Protein AF-A0A2G5T242-F1 (afdb_monomer)

Sequence (155 aa):
MPKKRLARRPRKTGPPKPSRGVGRPKSSGPSRSIDHSGTATEVFVQCSRCKCLFEYQFLQAVHMNKCVAIKKCQLCNQTLEAHENMSTHMEHKHFMSQEVYDHVQNNEVEALLREGKFSQAELTLPIVWFQIVEEAAERIAEKVKKNLPEEVKVL

Radius of gyration: 37.78 Å; Cα contacts (8 Å, |Δi|>4): 97; chains: 1; bounding box: 123×82×51 Å

InterPro domains:
  IPR013087 Zinc finger C2H2-type [PS00028] (73-94)

Nearest PDB structures (foldseek):
  8ssu-assembly1_A  TM=4.561E-01  e=3.648E-01  Homo sapiens
  2rv7-assembly1_A  TM=4.700E-01  e=2.085E+00  Homo sapiens
  8ssr-assembly2_D  TM=3.562E-01  e=5.640E-01  Homo sapiens
  8fjk-assembly1_D  TM=3.818E-01  e=9.289E+00  Golden shiner reovirus

Organism: NCBI:txid1611254

Secondary structure (DSSP, 8-state):
-------------PPPP---------------------------EE-TTT--EESSHHHHHHHHHH-----B-TTT-PBPPTT--HHHHHHHHHS--HHHHHHHHHHHHHHHHHTT-S-TTGGGSHHHHHHHHHHHHHHHHHHHHHHTTGGGG--

Structure (mmCIF, N/CA/C/O backbone):
data_AF-A0A2G5T242-F1
#
_entry.id   AF-A0A2G5T242-F1
#
loop_
_atom_site.group_PDB
_atom_site.id
_atom_site.type_symbol
_atom_site.label_atom_id
_atom_site.label_alt_id
_atom_site.label_comp_id
_atom_site.label_asym_id
_atom_site.label_entity_id
_atom_site.label_seq_id
_atom_site.pdbx_PDB_ins_code
_atom_site.Cartn_x
_atom_site.Cartn_y
_atom_site.Cartn_z
_atom_site.occupancy
_atom_site.B_iso_or_equiv
_atom_site.auth_seq_id
_atom_site.auth_comp_id
_atom_site.auth_asym_id
_atom_site.auth_atom_id
_atom_site.pdbx_PDB_model_num
ATOM 1 N N . MET A 1 1 ? -96.417 -64.978 2.171 1.00 37.22 1 MET A N 1
ATOM 2 C CA . MET A 1 1 ? -95.826 -65.905 3.169 1.00 37.22 1 MET A CA 1
ATOM 3 C C . MET A 1 1 ? -94.361 -65.509 3.385 1.00 37.22 1 MET A C 1
ATOM 5 O O . MET A 1 1 ? -93.741 -65.237 2.369 1.00 37.22 1 MET A O 1
ATOM 9 N N . PRO A 1 2 ? -93.736 -65.550 4.582 1.00 38.97 2 PRO A N 1
ATOM 10 C CA . PRO A 1 2 ? -94.096 -65.070 5.924 1.00 38.97 2 PRO A CA 1
ATOM 11 C C . PRO A 1 2 ? -93.118 -63.983 6.479 1.00 38.97 2 PRO A C 1
ATOM 13 O O . PRO A 1 2 ? -92.002 -63.811 6.000 1.00 38.97 2 PRO A O 1
ATOM 16 N N . LYS A 1 3 ? -93.528 -63.285 7.553 1.00 42.88 3 LYS A N 1
ATOM 17 C CA . LYS A 1 3 ? -92.670 -62.493 8.471 1.00 42.88 3 LYS A CA 1
ATOM 18 C C . LYS A 1 3 ? -91.880 -63.425 9.412 1.00 42.88 3 LYS A C 1
ATOM 20 O O . LYS A 1 3 ? -92.471 -64.407 9.852 1.00 42.88 3 LYS A O 1
ATOM 25 N N . LYS A 1 4 ? -90.657 -63.048 9.835 1.00 44.22 4 LYS A N 1
ATOM 26 C CA . LYS A 1 4 ? -90.061 -63.260 11.194 1.00 44.22 4 LYS A CA 1
ATOM 27 C C . LYS A 1 4 ? -88.625 -62.682 11.232 1.00 44.22 4 LYS A C 1
ATOM 29 O O . LYS A 1 4 ? -87.800 -63.079 10.430 1.00 44.22 4 LYS A O 1
ATOM 34 N N . ARG A 1 5 ? -88.357 -61.558 11.914 1.00 36.72 5 ARG A N 1
ATOM 35 C CA . ARG A 1 5 ? -88.103 -61.312 13.361 1.00 36.72 5 ARG A CA 1
ATOM 36 C C . ARG A 1 5 ? -86.693 -61.705 13.861 1.00 36.72 5 ARG A C 1
ATOM 38 O O . ARG A 1 5 ? -86.405 -62.878 14.011 1.00 36.72 5 ARG A O 1
ATOM 45 N N . LEU A 1 6 ? -85.936 -60.654 14.217 1.00 41.34 6 LEU A N 1
ATOM 46 C CA . LEU A 1 6 ? -85.142 -60.422 15.446 1.00 41.34 6 LEU A CA 1
ATOM 47 C C . LEU A 1 6 ? -84.212 -61.527 15.990 1.00 41.34 6 LEU A C 1
ATOM 49 O O . LEU A 1 6 ? -84.696 -62.537 16.479 1.00 41.34 6 LEU A O 1
ATOM 53 N N . ALA A 1 7 ? -82.920 -61.197 16.145 1.00 43.22 7 ALA A N 1
ATOM 54 C CA . ALA A 1 7 ? -82.236 -60.929 17.435 1.00 43.22 7 ALA A CA 1
ATOM 55 C C . ALA A 1 7 ? -80.701 -61.079 17.281 1.00 43.22 7 ALA A C 1
ATOM 57 O O . ALA A 1 7 ? -80.208 -62.129 16.907 1.00 43.22 7 ALA A O 1
ATOM 58 N N . ARG A 1 8 ? -79.945 -59.987 17.461 1.00 40.78 8 ARG A N 1
ATOM 59 C CA . ARG A 1 8 ? -79.032 -59.695 18.597 1.00 40.78 8 ARG A CA 1
ATOM 60 C C . ARG A 1 8 ? -77.531 -59.964 18.337 1.00 40.78 8 ARG A C 1
ATOM 62 O O . ARG A 1 8 ? -77.087 -61.075 18.108 1.00 40.78 8 ARG A O 1
ATOM 69 N N . ARG A 1 9 ? -76.794 -58.850 18.455 1.00 46.38 9 ARG A N 1
ATOM 70 C CA . ARG A 1 9 ? -75.338 -58.607 18.536 1.00 46.38 9 ARG A CA 1
ATOM 71 C C . ARG A 1 9 ? -74.486 -59.684 19.229 1.00 46.38 9 ARG A C 1
ATOM 73 O O . ARG A 1 9 ? -74.892 -60.178 20.279 1.00 46.38 9 ARG A O 1
ATOM 80 N N . PRO A 1 10 ? -73.195 -59.726 18.852 1.00 49.78 10 PRO A N 1
ATOM 81 C CA . PRO A 1 10 ? -72.101 -59.570 19.819 1.00 49.78 10 PRO A CA 1
ATOM 82 C C . PRO A 1 10 ? -71.426 -58.187 19.756 1.00 49.78 10 PRO A C 1
ATOM 84 O O . PRO A 1 10 ? -71.512 -57.450 18.777 1.00 49.78 10 PRO A O 1
ATOM 87 N N . ARG A 1 11 ? -70.810 -57.813 20.879 1.00 43.88 11 ARG A N 1
ATOM 88 C CA . ARG A 1 11 ? -70.140 -56.539 21.185 1.00 43.88 11 ARG A CA 1
ATOM 89 C C . ARG A 1 11 ? -68.712 -56.474 20.615 1.00 43.88 11 ARG A C 1
ATOM 91 O O . ARG A 1 11 ? -68.071 -57.508 20.588 1.00 43.88 11 ARG A O 1
ATOM 98 N N . LYS A 1 12 ? -68.259 -55.228 20.351 1.00 44.88 12 LYS A N 1
ATOM 99 C CA . LYS A 1 12 ? -66.907 -54.604 20.499 1.00 44.88 12 LYS A CA 1
ATOM 100 C C . LYS A 1 12 ? -65.695 -55.432 20.014 1.00 44.88 12 LYS A C 1
ATOM 102 O O . LYS A 1 12 ? -65.526 -56.557 20.432 1.00 44.88 12 LYS A O 1
ATOM 107 N N . THR A 1 13 ? -64.775 -54.892 19.214 1.00 51.44 13 THR A N 1
ATOM 108 C CA . THR A 1 13 ? -63.750 -53.930 19.671 1.00 51.44 13 THR A CA 1
ATOM 109 C C . THR A 1 13 ? -63.196 -53.101 18.506 1.00 51.44 13 THR A C 1
ATOM 111 O O . THR A 1 13 ? -62.463 -53.613 17.667 1.00 51.44 13 THR A O 1
ATOM 114 N N . GLY A 1 14 ? -63.516 -51.806 18.478 1.00 53.47 14 GLY A N 1
ATOM 115 C CA . GLY A 1 14 ? -62.704 -50.817 17.767 1.00 53.47 14 GLY A CA 1
ATOM 116 C C . GLY A 1 14 ? -61.630 -50.259 18.713 1.00 53.47 14 GLY A C 1
ATOM 117 O O . GLY A 1 14 ? -61.862 -50.249 19.928 1.00 53.47 14 GLY A O 1
ATOM 118 N N . PRO A 1 15 ? -60.475 -49.810 18.197 1.00 55.19 15 PRO A N 1
ATOM 119 C CA . PRO A 1 15 ? -59.444 -49.168 19.005 1.00 55.19 15 PRO A CA 1
ATOM 120 C C . PRO A 1 15 ? -59.959 -47.861 19.655 1.00 55.19 15 PRO A C 1
ATOM 122 O O . PRO A 1 15 ? -60.864 -47.211 19.121 1.00 55.19 15 PRO A O 1
ATOM 125 N N . PRO A 1 16 ? -59.446 -47.505 20.848 1.00 52.09 16 PRO A N 1
ATOM 126 C CA . PRO A 1 16 ? -60.076 -46.551 21.758 1.00 52.09 16 PRO A CA 1
ATOM 127 C C . PRO A 1 16 ? -59.845 -45.078 21.383 1.00 52.09 16 PRO A C 1
ATOM 129 O O . PRO A 1 16 ? -58.790 -44.695 20.889 1.00 52.09 16 PRO A O 1
ATOM 132 N N . LYS A 1 17 ? -60.825 -44.232 21.729 1.00 59.12 17 LYS A N 1
ATOM 133 C CA . LYS A 1 17 ? -60.640 -42.787 21.954 1.00 59.12 17 LYS A CA 1
ATOM 134 C C . LYS A 1 17 ? -59.955 -42.547 23.309 1.00 59.12 17 LYS A C 1
ATOM 136 O O . LYS A 1 17 ? -60.383 -43.152 24.290 1.00 59.12 17 LYS A O 1
ATOM 141 N N . PRO A 1 18 ? -59.075 -41.545 23.408 1.00 45.53 18 PRO A N 1
ATOM 142 C CA . PRO A 1 18 ? -58.962 -40.666 24.574 1.00 45.53 18 PRO A CA 1
ATOM 143 C C . PRO A 1 18 ? -59.584 -39.300 24.205 1.00 45.53 18 PRO A C 1
ATOM 145 O O . PRO A 1 18 ? -59.239 -38.719 23.184 1.00 45.53 18 PRO A O 1
ATOM 148 N N . SER A 1 19 ? -60.700 -38.855 24.787 1.00 46.22 19 SER A N 1
ATOM 149 C CA . SER A 1 19 ? -60.944 -38.353 26.155 1.00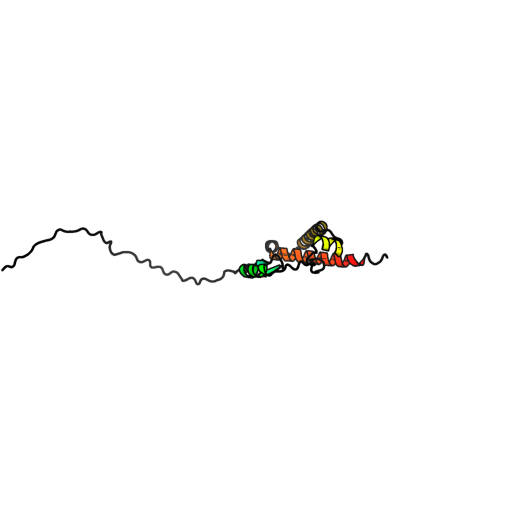 46.22 19 SER A CA 1
ATOM 150 C C . SER A 1 19 ? -60.566 -36.875 26.339 1.00 46.22 19 SER A C 1
ATOM 152 O O . SER A 1 19 ? -59.523 -36.404 25.912 1.00 46.22 1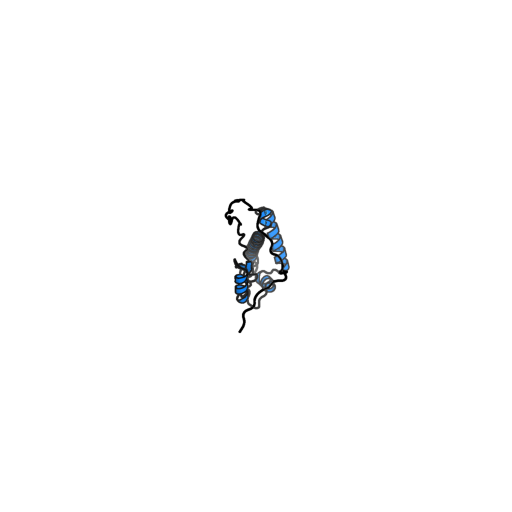9 SER A O 1
ATOM 154 N N . ARG A 1 20 ? -61.518 -36.150 26.931 1.00 47.38 20 ARG A N 1
ATOM 155 C CA . ARG A 1 20 ? -61.698 -34.695 27.037 1.00 47.38 20 ARG A CA 1
ATOM 156 C C . ARG A 1 20 ? -61.087 -34.182 28.358 1.00 47.38 20 ARG A C 1
ATOM 158 O O . ARG A 1 20 ? -61.267 -34.850 29.369 1.00 47.38 20 ARG A O 1
ATOM 165 N N . GLY A 1 21 ? -60.515 -32.970 28.359 1.00 45.81 21 GLY A N 1
ATOM 166 C CA . GLY A 1 21 ? -60.018 -32.236 29.548 1.00 45.81 21 GLY A CA 1
ATOM 167 C C . GLY A 1 21 ? -58.555 -32.572 29.861 1.00 45.81 21 GLY A C 1
ATOM 168 O O . GLY A 1 21 ? -58.178 -33.726 29.770 1.00 45.81 21 GLY A O 1
ATOM 169 N N . VAL A 1 22 ? -57.645 -31.659 30.201 1.00 46.78 22 VAL A N 1
ATOM 170 C CA . VAL A 1 22 ? -57.711 -30.491 31.092 1.00 46.78 22 VAL A CA 1
ATOM 171 C C . VAL A 1 22 ? -56.500 -29.595 30.754 1.00 46.78 22 VAL A C 1
ATOM 173 O O . VAL A 1 22 ? -55.443 -30.122 30.429 1.00 46.78 22 VAL A O 1
ATOM 176 N N . GLY A 1 23 ? -56.615 -28.267 30.882 1.00 38.03 23 GLY A N 1
ATOM 177 C CA . GLY A 1 23 ? -55.443 -27.392 31.060 1.00 38.03 23 GLY A CA 1
ATOM 178 C C . GLY A 1 23 ? -55.223 -26.338 29.975 1.00 38.03 23 GLY A C 1
ATOM 179 O O . GLY A 1 23 ? -54.660 -26.595 28.920 1.00 38.03 23 GLY A O 1
ATOM 180 N N . ARG A 1 24 ? -55.632 -25.109 30.282 1.00 52.81 24 ARG A N 1
ATOM 181 C CA . ARG A 1 24 ? -55.300 -23.881 29.557 1.00 52.81 24 ARG A CA 1
ATOM 182 C C . ARG A 1 24 ? -53.995 -23.321 30.144 1.00 52.81 24 ARG A C 1
ATOM 184 O O . ARG A 1 24 ? -54.020 -23.012 31.333 1.00 52.81 24 ARG A O 1
ATOM 191 N N . PRO A 1 25 ? -52.918 -23.070 29.380 1.00 47.75 25 PRO A N 1
ATOM 192 C CA . PRO A 1 25 ? -51.918 -22.104 29.810 1.00 47.75 25 PRO A CA 1
ATOM 193 C C . PRO A 1 25 ? -52.402 -20.707 29.422 1.00 47.75 25 PRO A C 1
ATOM 195 O O . PRO A 1 25 ? -52.382 -20.293 28.265 1.00 47.75 25 PRO A O 1
ATOM 198 N N . LYS A 1 26 ? -52.908 -19.994 30.426 1.00 47.56 26 LYS A N 1
ATOM 199 C CA . LYS A 1 26 ? -52.916 -18.534 30.466 1.00 47.56 26 LYS A CA 1
ATOM 200 C C . LYS A 1 26 ? -51.466 -18.110 30.716 1.00 47.56 26 LYS A C 1
ATOM 202 O O . LYS A 1 26 ? -50.963 -18.387 31.796 1.00 47.56 26 LYS A O 1
ATOM 207 N N . SER A 1 27 ? -50.849 -17.401 29.781 1.00 42.16 27 SER A N 1
ATOM 208 C CA . SER A 1 27 ? -49.853 -16.374 30.108 1.00 42.16 27 SER A CA 1
ATOM 209 C C . SER A 1 27 ? -49.570 -15.533 28.872 1.00 42.16 27 SER A C 1
ATOM 211 O O . SER A 1 27 ? -48.802 -15.895 27.987 1.00 42.16 27 SER A O 1
ATOM 213 N N . SER A 1 28 ? -50.249 -14.396 28.844 1.00 52.31 28 SER A N 1
ATOM 214 C CA . SER A 1 28 ? -49.771 -13.142 28.286 1.00 52.31 28 SER A CA 1
ATOM 215 C C . SER A 1 28 ? -48.302 -12.894 28.651 1.00 52.31 28 SER A C 1
ATOM 217 O O . SER A 1 28 ? -47.970 -12.796 29.830 1.00 52.31 28 SER A O 1
ATOM 219 N N . GLY A 1 29 ? -47.456 -12.753 27.637 1.00 43.91 29 GLY A N 1
ATOM 220 C CA . GLY A 1 29 ? -46.124 -12.156 27.709 1.00 43.91 29 GLY A CA 1
ATOM 221 C C . GLY A 1 29 ? -45.930 -11.349 26.425 1.00 43.91 29 GLY A C 1
ATOM 222 O O . GLY A 1 29 ? -46.446 -11.771 25.388 1.00 43.91 29 GLY A O 1
ATOM 223 N N . PRO A 1 30 ? -45.321 -10.157 26.487 1.00 42.19 30 PRO A N 1
ATOM 224 C CA . PRO A 1 30 ? -45.444 -9.163 25.431 1.00 42.19 30 PRO A CA 1
ATOM 225 C C . PRO A 1 30 ? -44.851 -9.701 24.130 1.00 42.19 30 PRO A C 1
ATOM 227 O O . PRO A 1 30 ? -43.773 -10.300 24.151 1.00 42.19 30 PRO A O 1
ATOM 230 N N . SER A 1 31 ? -45.527 -9.437 23.004 1.00 49.78 31 SER A N 1
ATOM 231 C CA . SER A 1 31 ? -44.854 -9.348 21.708 1.00 49.78 31 SER A CA 1
ATOM 232 C C . SER A 1 31 ? -43.756 -8.312 21.878 1.00 49.78 31 SER A C 1
ATOM 234 O O . SER A 1 31 ? -43.997 -7.114 21.759 1.00 49.78 31 SER A O 1
ATOM 236 N N . ARG A 1 32 ? -42.561 -8.777 22.246 1.00 40.28 32 ARG A N 1
ATOM 237 C CA . ARG A 1 32 ? -41.348 -8.004 22.087 1.00 40.28 32 ARG A CA 1
ATOM 238 C C . ARG A 1 32 ? -41.270 -7.752 20.594 1.00 40.28 32 ARG A C 1
ATOM 240 O O . ARG A 1 32 ? -41.047 -8.682 19.819 1.00 40.28 32 ARG A O 1
ATOM 247 N N . SER A 1 33 ? -41.559 -6.510 20.219 1.00 47.03 33 SER A N 1
ATOM 248 C CA . SER A 1 33 ? -40.980 -5.894 19.043 1.00 47.03 33 SER A CA 1
ATOM 249 C C . SER A 1 33 ? -39.559 -6.422 18.945 1.00 47.03 33 SER A C 1
ATOM 251 O O . SER A 1 33 ? -38.771 -6.306 19.887 1.00 47.03 33 SER A O 1
ATOM 253 N N . ILE A 1 34 ? -39.274 -7.123 17.855 1.00 47.28 34 ILE A N 1
ATOM 254 C CA . ILE A 1 34 ? -37.898 -7.375 17.475 1.00 47.28 34 ILE A CA 1
ATOM 255 C C . ILE A 1 34 ? -37.380 -5.983 17.137 1.00 47.28 34 ILE A C 1
ATOM 257 O O . ILE A 1 34 ? -37.567 -5.486 16.030 1.00 47.28 34 ILE A O 1
ATOM 261 N N . ASP A 1 35 ? -36.840 -5.308 18.148 1.00 42.22 35 ASP A N 1
ATOM 262 C CA . ASP A 1 35 ? -35.977 -4.169 17.942 1.00 42.22 35 ASP A CA 1
ATOM 263 C C . ASP A 1 35 ? -34.819 -4.718 17.115 1.00 42.22 35 ASP A C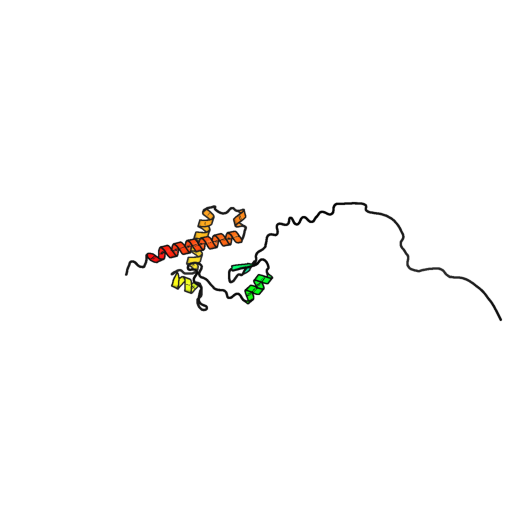 1
ATOM 265 O O . ASP A 1 35 ? -33.972 -5.464 17.612 1.00 42.22 35 ASP A O 1
ATOM 269 N N . HIS A 1 36 ? -34.806 -4.388 15.824 1.00 44.91 36 HIS A N 1
ATOM 270 C CA . HIS A 1 36 ? -33.630 -4.505 14.974 1.00 44.91 36 HIS A CA 1
ATOM 271 C C . HIS A 1 36 ? -32.583 -3.480 15.446 1.00 44.91 36 HIS A C 1
ATOM 273 O O . HIS A 1 36 ? -32.172 -2.593 14.713 1.00 44.91 36 HIS A O 1
ATOM 279 N N . SER A 1 37 ? -32.156 -3.595 16.702 1.00 49.94 37 SER A N 1
ATOM 280 C CA . SER A 1 37 ? -30.923 -3.022 17.230 1.00 49.94 37 SER A CA 1
ATOM 281 C C . SER A 1 37 ? -29.844 -4.105 17.162 1.00 49.94 37 SER A C 1
ATOM 283 O O . SER A 1 37 ? -29.181 -4.450 18.133 1.00 49.94 37 SER A O 1
ATOM 285 N N . GLY A 1 38 ? -29.721 -4.723 15.990 1.00 45.06 38 GLY A N 1
ATOM 286 C CA . GLY A 1 38 ? -28.474 -5.342 15.591 1.00 45.06 38 GLY A CA 1
ATOM 287 C C . GLY A 1 38 ? -27.752 -4.270 14.809 1.00 45.06 38 GLY A C 1
ATOM 288 O O . GLY A 1 38 ? -28.222 -3.892 13.740 1.00 45.06 38 GLY A O 1
ATOM 289 N N . THR A 1 39 ? -26.657 -3.742 15.343 1.00 50.41 39 THR A N 1
ATOM 290 C CA . THR A 1 39 ? -25.652 -3.055 14.538 1.00 50.41 39 THR A CA 1
ATOM 291 C C . THR A 1 39 ? -25.253 -4.017 13.426 1.00 50.41 39 THR A C 1
ATOM 293 O O . THR A 1 39 ? -24.437 -4.914 13.634 1.00 50.41 39 THR A O 1
ATOM 296 N N . ALA A 1 40 ? -25.901 -3.892 12.264 1.00 47.22 40 ALA A N 1
ATOM 297 C CA . ALA A 1 40 ? -25.494 -4.562 11.048 1.00 47.22 40 ALA A CA 1
ATOM 298 C C . ALA A 1 40 ? -24.095 -4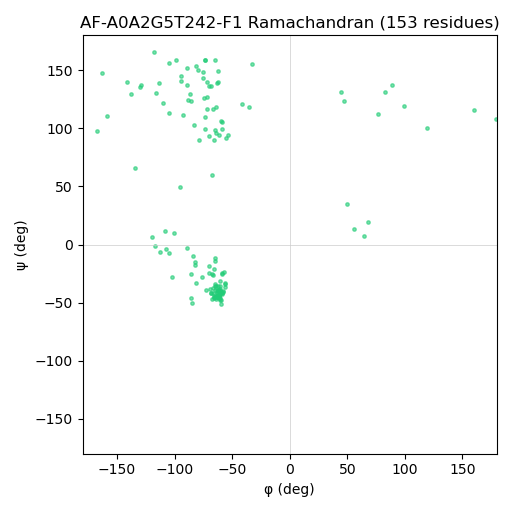.031 10.764 1.00 47.22 40 ALA A C 1
ATOM 300 O O . ALA A 1 40 ? -23.912 -2.926 10.266 1.00 47.22 40 ALA A O 1
ATOM 301 N N . THR A 1 41 ? -23.096 -4.771 11.225 1.00 54.44 41 THR A N 1
ATOM 302 C CA . THR A 1 41 ? -21.718 -4.553 10.832 1.00 54.44 41 THR A CA 1
ATOM 303 C C . THR A 1 41 ? -21.738 -4.882 9.352 1.00 54.44 41 THR A C 1
ATOM 305 O O . THR A 1 41 ? -21.834 -6.051 8.989 1.00 54.44 41 THR A O 1
ATOM 308 N N . GLU A 1 42 ? -21.823 -3.860 8.502 1.00 60.66 42 GLU A N 1
ATOM 309 C CA . GLU A 1 42 ? -21.788 -4.026 7.053 1.00 60.66 42 GLU A CA 1
ATOM 310 C C . GLU A 1 42 ? -20.453 -4.700 6.718 1.00 60.66 42 GLU A C 1
ATOM 312 O O . GLU A 1 42 ? -19.384 -4.090 6.760 1.00 60.66 42 GLU A O 1
ATOM 317 N N . VAL A 1 43 ? -20.492 -6.017 6.501 1.00 73.69 43 VAL A N 1
ATOM 318 C CA . VAL A 1 43 ? -19.304 -6.805 6.181 1.00 73.69 43 VAL A CA 1
ATOM 319 C C . VAL A 1 43 ? -19.005 -6.583 4.705 1.00 73.69 43 VAL A C 1
ATOM 321 O O . VAL A 1 43 ? -19.494 -7.308 3.842 1.00 73.69 43 VAL A O 1
ATOM 324 N N . PHE A 1 44 ? -18.202 -5.564 4.410 1.00 84.81 44 PHE A N 1
ATOM 325 C CA . PHE A 1 44 ? -17.701 -5.343 3.060 1.00 84.81 44 PHE A CA 1
ATOM 326 C C . PHE A 1 44 ? -16.691 -6.426 2.674 1.00 84.81 44 PHE A C 1
ATOM 328 O O . PHE A 1 44 ? -15.788 -6.781 3.432 1.00 84.81 44 PHE A O 1
ATOM 335 N N . VAL A 1 45 ? -16.815 -6.928 1.450 1.00 83.56 45 VAL A N 1
ATOM 336 C CA . VAL A 1 45 ? -15.935 -7.936 0.866 1.00 83.56 45 VAL A CA 1
ATOM 337 C C . VAL A 1 45 ? -15.097 -7.282 -0.223 1.00 83.56 45 VAL A C 1
ATOM 339 O O . VAL A 1 45 ? -15.629 -6.717 -1.178 1.00 83.56 45 VAL A O 1
ATOM 342 N N . GLN A 1 46 ? -13.773 -7.350 -0.089 1.00 83.00 46 GLN A N 1
ATOM 343 C CA . GLN A 1 46 ? -12.853 -6.692 -1.012 1.00 83.00 46 GLN A CA 1
ATOM 344 C C . GLN A 1 46 ? -12.490 -7.588 -2.200 1.00 83.00 46 GLN A C 1
ATOM 346 O O . GLN A 1 46 ? -12.166 -8.768 -2.055 1.00 83.00 46 GLN A O 1
ATOM 351 N N . CYS A 1 47 ? -12.470 -7.023 -3.402 1.00 83.12 47 CYS A N 1
ATOM 352 C CA . CYS A 1 47 ? -11.849 -7.651 -4.555 1.00 83.12 47 CYS A CA 1
ATOM 353 C C . CYS A 1 47 ? -10.326 -7.734 -4.361 1.00 83.12 47 CYS A C 1
ATOM 355 O O . CYS A 1 47 ? -9.638 -6.717 -4.323 1.00 83.12 47 CYS A O 1
ATOM 357 N N . SER A 1 48 ? -9.770 -8.946 -4.306 1.00 74.12 48 SER A N 1
ATOM 358 C CA . SER A 1 48 ? -8.322 -9.171 -4.200 1.00 74.12 48 SER A CA 1
ATOM 359 C C . SER A 1 48 ? -7.504 -8.576 -5.357 1.00 74.12 48 SER A C 1
ATOM 361 O O . SER A 1 48 ? -6.334 -8.260 -5.154 1.00 74.12 48 SER A O 1
ATOM 363 N N . ARG A 1 49 ? -8.111 -8.395 -6.542 1.00 73.06 49 ARG A N 1
ATOM 364 C CA . ARG A 1 49 ? -7.451 -7.912 -7.767 1.00 73.06 49 ARG A CA 1
ATOM 365 C C . ARG A 1 49 ? -7.373 -6.388 -7.870 1.00 73.06 49 ARG A C 1
ATOM 367 O O . ARG A 1 49 ? -6.301 -5.867 -8.142 1.00 73.06 49 ARG A O 1
ATOM 374 N N . CYS A 1 50 ? -8.486 -5.681 -7.677 1.00 75.88 50 CYS A N 1
ATOM 375 C CA . CYS A 1 50 ? -8.566 -4.225 -7.870 1.00 75.88 50 CYS A CA 1
ATOM 376 C C . CYS A 1 50 ? -8.955 -3.452 -6.604 1.00 75.88 50 CYS A C 1
ATOM 378 O O . CYS A 1 50 ? -9.199 -2.253 -6.677 1.00 75.88 50 CYS A O 1
ATOM 380 N N . LYS A 1 51 ? -9.054 -4.137 -5.459 1.00 76.25 51 LYS A N 1
ATOM 381 C CA . LYS A 1 51 ? -9.308 -3.554 -4.133 1.00 76.25 51 LYS A CA 1
ATOM 382 C C . LYS A 1 51 ? -10.672 -2.874 -3.937 1.00 76.25 51 LYS A C 1
ATOM 384 O O . LYS A 1 51 ? -10.921 -2.346 -2.860 1.00 76.25 51 LYS A O 1
ATOM 389 N N . CYS A 1 52 ? -11.593 -2.969 -4.903 1.00 78.50 52 CYS A N 1
ATOM 390 C CA . CYS A 1 52 ? -12.973 -2.493 -4.747 1.00 78.50 52 CYS A CA 1
ATOM 391 C C . CYS A 1 52 ? -13.714 -3.244 -3.632 1.00 78.50 52 CYS A C 1
ATOM 393 O O . CYS A 1 52 ? -13.581 -4.465 -3.516 1.00 78.50 52 CYS A O 1
ATOM 395 N N . LEU A 1 53 ? -14.511 -2.517 -2.851 1.00 82.69 53 LEU A N 1
ATOM 396 C CA . LEU A 1 53 ? -15.345 -3.054 -1.778 1.00 82.69 53 LEU A CA 1
ATOM 397 C C . LEU A 1 53 ? -16.759 -3.340 -2.283 1.00 82.69 53 LEU A C 1
ATOM 399 O O . LEU A 1 53 ? -17.316 -2.574 -3.067 1.00 82.69 53 LEU A O 1
ATOM 403 N N . PHE A 1 54 ? -17.331 -4.444 -1.816 1.00 87.25 54 PHE A N 1
ATOM 404 C CA . PHE A 1 54 ? -18.679 -4.878 -2.162 1.00 87.25 54 PHE A CA 1
ATOM 405 C C . PHE A 1 54 ? -19.447 -5.213 -0.893 1.00 87.25 54 PHE A C 1
ATOM 407 O O . PHE A 1 54 ? -18.937 -5.921 -0.034 1.00 87.25 54 PHE A O 1
ATOM 414 N N . GLU A 1 55 ? -20.689 -4.757 -0.805 1.00 86.12 55 GLU A N 1
ATOM 415 C CA . GLU A 1 55 ? -21.593 -5.078 0.308 1.00 86.12 55 GLU A CA 1
ATOM 416 C C . GLU A 1 55 ? -21.989 -6.569 0.318 1.00 86.12 55 GLU A C 1
ATOM 418 O O . GLU A 1 55 ? -22.276 -7.146 1.361 1.00 86.12 55 GLU A O 1
ATOM 423 N N . TYR A 1 56 ? -21.941 -7.229 -0.848 1.00 85.50 56 TYR A N 1
ATOM 424 C CA . TYR A 1 56 ? -22.333 -8.629 -1.005 1.00 85.50 56 TYR A CA 1
ATOM 425 C C . TYR A 1 56 ? -21.265 -9.460 -1.728 1.00 85.50 56 TYR A C 1
ATOM 427 O O . TYR A 1 56 ? -20.755 -9.069 -2.782 1.00 85.50 56 TYR A O 1
ATOM 435 N N . GLN A 1 57 ? -21.007 -10.675 -1.227 1.00 85.19 57 GLN A N 1
ATOM 436 C CA . GLN A 1 57 ? -20.068 -11.633 -1.839 1.00 85.19 57 GLN A CA 1
ATOM 437 C C . GLN A 1 57 ? -20.405 -11.958 -3.302 1.00 85.19 57 GLN A C 1
ATOM 439 O O . GLN A 1 57 ? -19.505 -12.096 -4.128 1.00 85.19 57 GLN A O 1
ATOM 444 N N . PHE A 1 58 ? -21.691 -12.048 -3.662 1.00 87.38 58 PHE A N 1
ATOM 445 C CA . PHE A 1 58 ? -22.074 -12.352 -5.044 1.00 87.38 58 PHE A CA 1
ATOM 446 C C . PHE A 1 58 ? -21.662 -11.233 -6.017 1.00 87.38 58 PHE A C 1
ATOM 448 O O . PHE A 1 58 ? -21.262 -11.525 -7.142 1.00 87.38 58 PHE A O 1
ATOM 455 N N . LEU A 1 59 ? -21.696 -9.962 -5.588 1.00 87.50 59 LEU A N 1
ATOM 456 C CA . LEU A 1 59 ? -21.248 -8.832 -6.408 1.00 87.50 59 LEU A CA 1
ATOM 457 C C . LEU A 1 59 ? -19.736 -8.874 -6.612 1.00 87.50 59 LEU A C 1
ATOM 459 O O . LEU A 1 59 ? -19.267 -8.688 -7.735 1.00 87.50 59 LEU A O 1
ATOM 463 N N . GLN A 1 60 ? -18.982 -9.199 -5.559 1.00 90.56 60 GLN A N 1
ATOM 464 C CA . GLN A 1 60 ? -17.543 -9.433 -5.655 1.00 90.56 60 GLN A CA 1
ATOM 465 C C . GLN A 1 60 ? -17.236 -10.582 -6.635 1.00 90.56 60 GLN A C 1
ATOM 467 O O . GLN A 1 60 ? -16.340 -10.446 -7.464 1.00 90.56 60 GLN A O 1
ATOM 472 N N . ALA A 1 61 ? -18.000 -11.680 -6.610 1.00 84.19 61 ALA A N 1
ATOM 473 C CA . ALA A 1 61 ? -17.824 -12.808 -7.528 1.00 84.19 61 ALA A CA 1
ATOM 474 C C . ALA A 1 61 ? -18.132 -12.442 -8.995 1.00 84.19 61 ALA A C 1
ATOM 476 O O . ALA A 1 61 ? -17.354 -12.760 -9.896 1.00 84.19 61 ALA A O 1
ATOM 477 N N . VAL A 1 62 ? -19.226 -11.714 -9.248 1.00 87.19 62 VAL A N 1
ATOM 478 C CA . VAL A 1 62 ? -19.559 -11.202 -10.592 1.00 87.19 62 VAL A CA 1
ATOM 479 C C . VAL A 1 62 ? -18.476 -10.248 -11.090 1.00 87.19 62 VAL A C 1
ATOM 481 O O . VAL A 1 62 ? -18.064 -10.324 -12.250 1.00 87.19 62 VAL A O 1
ATOM 484 N N . HIS A 1 63 ? -17.981 -9.379 -10.210 1.00 86.62 63 HIS A N 1
ATOM 485 C CA . HIS A 1 63 ? -16.875 -8.488 -10.509 1.00 86.62 63 HIS A CA 1
ATOM 486 C C . HIS A 1 63 ? -15.595 -9.270 -10.831 1.00 86.62 63 HIS A C 1
ATOM 488 O O . HIS A 1 63 ? -14.967 -8.985 -11.842 1.00 86.62 63 HIS A O 1
ATOM 494 N N . MET A 1 64 ? -15.235 -10.297 -10.055 1.00 81.69 64 MET A N 1
ATOM 495 C CA . MET A 1 64 ? -14.037 -11.123 -10.278 1.00 81.69 64 MET A CA 1
ATOM 496 C C . MET A 1 64 ? -13.978 -11.764 -11.665 1.00 81.69 64 MET A C 1
ATOM 498 O O . MET A 1 64 ? -12.893 -11.874 -12.238 1.00 81.69 64 MET A O 1
ATOM 502 N N . ASN A 1 65 ? -15.131 -12.123 -12.234 1.00 81.00 65 ASN A N 1
ATOM 503 C CA . ASN A 1 65 ? -15.213 -12.683 -13.586 1.00 81.00 65 ASN A CA 1
ATOM 504 C C . ASN A 1 65 ? -14.823 -11.677 -14.678 1.00 81.00 65 ASN A C 1
ATOM 506 O O . ASN A 1 65 ? -14.383 -12.079 -15.751 1.00 81.00 65 ASN A O 1
ATOM 510 N N . LYS A 1 66 ? -14.984 -10.376 -14.415 1.00 76.88 66 LYS A N 1
ATOM 511 C CA . LYS A 1 66 ? -14.674 -9.284 -15.355 1.00 76.88 66 LYS A CA 1
ATOM 512 C C . LYS A 1 66 ? -13.502 -8.414 -14.901 1.00 76.88 66 LYS A C 1
ATOM 514 O O . LYS A 1 66 ? -13.078 -7.523 -15.631 1.00 76.88 66 LYS A O 1
ATOM 519 N N . CYS A 1 67 ? -12.991 -8.648 -13.696 1.00 77.31 67 CYS A N 1
ATOM 520 C CA . CYS A 1 67 ? -11.937 -7.856 -13.097 1.00 77.31 67 CYS A CA 1
ATOM 521 C C . CYS A 1 67 ? -10.613 -8.179 -13.782 1.00 77.31 67 CYS A C 1
ATOM 523 O O . CYS A 1 67 ? -9.951 -9.177 -13.469 1.00 77.31 67 CYS A O 1
ATOM 525 N N . VAL A 1 68 ? -10.236 -7.310 -14.715 1.00 66.88 68 VAL A N 1
ATOM 526 C CA . VAL A 1 68 ? -8.872 -7.221 -15.216 1.00 66.88 68 VAL A CA 1
ATOM 527 C C . VAL A 1 68 ? -8.065 -6.558 -14.108 1.00 66.88 68 VAL A C 1
ATOM 529 O O . VAL A 1 68 ? -8.283 -5.391 -13.787 1.00 66.88 68 VAL A O 1
ATOM 532 N N . ALA A 1 69 ? -7.191 -7.329 -13.462 1.00 61.84 69 ALA A N 1
ATOM 533 C CA . ALA A 1 69 ? -6.297 -6.805 -12.442 1.00 61.84 69 ALA A CA 1
ATOM 534 C C . ALA A 1 69 ? -5.347 -5.803 -13.107 1.00 61.84 69 ALA A C 1
ATOM 536 O O . ALA A 1 69 ? -4.340 -6.190 -13.696 1.00 61.84 69 ALA A O 1
ATOM 537 N N . ILE A 1 70 ? -5.683 -4.518 -13.031 1.00 65.12 70 ILE A N 1
ATOM 538 C CA . ILE A 1 70 ? -4.746 -3.447 -13.338 1.00 65.12 70 ILE A CA 1
ATOM 539 C C . ILE A 1 70 ? -3.739 -3.464 -12.192 1.00 65.12 70 ILE A C 1
ATOM 541 O O . ILE A 1 70 ? -3.989 -2.906 -11.123 1.00 65.12 70 ILE A O 1
ATOM 545 N N . LYS A 1 71 ? -2.633 -4.186 -12.379 1.00 71.31 71 LYS A N 1
ATOM 546 C CA . LYS A 1 71 ? -1.521 -4.147 -11.434 1.00 71.31 71 LYS A CA 1
ATOM 547 C C . LYS A 1 71 ? -0.978 -2.726 -11.478 1.00 71.31 71 LYS A C 1
ATOM 549 O O . LYS A 1 71 ? -0.567 -2.268 -12.537 1.00 71.31 71 LYS A O 1
ATOM 554 N N . LYS A 1 72 ? -1.022 -2.017 -10.356 1.00 76.12 72 LYS A N 1
ATOM 555 C CA . LYS A 1 72 ? -0.415 -0.694 -10.218 1.00 76.12 72 LYS A CA 1
ATOM 556 C C . LYS A 1 72 ? 0.727 -0.777 -9.229 1.00 76.12 72 LYS A C 1
ATOM 558 O O . LYS A 1 72 ? 0.594 -1.446 -8.204 1.00 76.12 72 LYS A O 1
ATOM 563 N N . CYS A 1 73 ? 1.828 -0.110 -9.535 1.00 79.81 73 CYS A N 1
ATOM 564 C CA . CYS A 1 73 ? 2.915 0.042 -8.585 1.00 79.81 73 CYS A CA 1
ATOM 565 C C . CYS A 1 73 ? 2.485 1.017 -7.485 1.00 79.81 73 CYS A C 1
ATOM 567 O O . CYS A 1 73 ? 2.058 2.127 -7.781 1.00 79.81 73 CYS A O 1
ATOM 569 N N . GLN A 1 74 ? 2.610 0.609 -6.223 1.00 75.00 74 GLN A N 1
ATOM 570 C CA . GLN A 1 74 ? 2.238 1.413 -5.050 1.00 75.00 74 GLN A CA 1
ATOM 571 C C . GLN A 1 74 ? 3.126 2.662 -4.882 1.00 75.00 74 GLN A C 1
ATOM 573 O O . GLN A 1 74 ? 2.723 3.627 -4.246 1.00 75.00 74 GLN A O 1
ATOM 578 N N . LEU A 1 75 ? 4.327 2.670 -5.475 1.00 76.44 75 LEU A N 1
ATOM 579 C CA . LEU A 1 75 ? 5.283 3.776 -5.359 1.00 76.44 75 LEU A CA 1
ATOM 580 C C . LEU A 1 75 ? 5.052 4.888 -6.390 1.00 76.44 75 LEU A C 1
ATOM 582 O O . LEU A 1 75 ? 5.085 6.072 -6.057 1.00 76.44 75 LEU A O 1
ATOM 586 N N . CYS A 1 76 ? 4.839 4.530 -7.659 1.00 79.75 76 CYS A N 1
ATOM 587 C CA . CYS A 1 76 ? 4.636 5.509 -8.735 1.00 79.75 76 CYS A CA 1
ATOM 588 C C . CYS A 1 76 ? 3.195 5.595 -9.246 1.00 79.75 76 CYS A C 1
ATOM 590 O O . CYS A 1 76 ? 2.919 6.425 -10.111 1.00 79.75 76 CYS A O 1
ATOM 592 N N . ASN A 1 77 ? 2.283 4.750 -8.757 1.00 74.75 77 ASN A N 1
ATOM 593 C CA . ASN A 1 77 ? 0.906 4.607 -9.245 1.00 74.75 77 ASN A CA 1
ATOM 594 C C . ASN A 1 77 ? 0.785 4.299 -10.750 1.00 74.75 77 ASN A C 1
ATOM 596 O O . ASN A 1 77 ? -0.314 4.366 -11.312 1.00 74.75 77 ASN A O 1
ATOM 600 N N . GLN A 1 78 ? 1.887 3.920 -11.409 1.00 80.12 78 GLN A N 1
ATOM 601 C CA . GLN A 1 78 ? 1.871 3.498 -12.805 1.00 80.12 78 GLN A CA 1
ATOM 602 C C . GLN A 1 78 ? 1.218 2.128 -12.922 1.00 80.12 78 GLN A C 1
ATOM 604 O O . GLN A 1 78 ? 1.406 1.245 -12.084 1.00 80.12 78 GLN A O 1
ATOM 609 N N . THR A 1 79 ? 0.422 1.974 -13.973 1.00 79.31 79 THR A N 1
ATOM 610 C CA . THR A 1 79 ? -0.131 0.678 -14.352 1.00 79.31 79 THR A CA 1
ATOM 611 C C . THR A 1 79 ? 0.980 -0.142 -14.984 1.00 79.31 79 THR A C 1
ATOM 613 O O . THR A 1 79 ? 1.602 0.326 -15.932 1.00 79.31 79 THR A O 1
ATOM 616 N N . LEU A 1 80 ? 1.211 -1.342 -14.463 1.00 77.38 80 LEU A N 1
ATOM 617 C CA . LEU A 1 80 ? 2.131 -2.298 -15.055 1.00 77.38 80 LEU A CA 1
ATOM 618 C C . LEU A 1 80 ? 1.543 -2.793 -16.371 1.00 77.38 80 LEU A C 1
ATOM 620 O O . LEU A 1 80 ? 0.350 -3.113 -16.459 1.00 77.38 80 LEU A O 1
ATOM 624 N N . GLU A 1 81 ? 2.394 -2.878 -17.384 1.00 75.81 81 GLU A N 1
ATOM 625 C CA . GLU A 1 81 ? 2.022 -3.461 -18.666 1.00 75.81 81 GLU A CA 1
ATOM 626 C C . GLU A 1 81 ? 1.709 -4.959 -18.514 1.00 75.81 81 GLU A C 1
ATOM 628 O O . GLU A 1 81 ? 2.150 -5.618 -17.573 1.00 75.81 81 GLU A O 1
ATOM 633 N N . ALA A 1 82 ? 0.951 -5.539 -19.452 1.00 68.38 82 ALA A N 1
ATOM 634 C CA . ALA A 1 82 ? 0.468 -6.923 -19.350 1.00 68.38 82 ALA A CA 1
ATOM 635 C C . ALA A 1 82 ? 1.585 -7.981 -19.186 1.00 68.38 82 ALA A C 1
ATOM 637 O O . ALA A 1 82 ? 1.327 -9.065 -18.660 1.00 68.38 82 ALA A O 1
ATOM 638 N N . HIS A 1 83 ? 2.810 -7.663 -19.614 1.00 69.19 83 HIS A N 1
ATOM 639 C CA . HIS A 1 83 ? 3.991 -8.526 -19.517 1.00 69.19 83 HIS A CA 1
ATOM 640 C C . HIS A 1 83 ? 4.975 -8.112 -18.414 1.00 69.19 83 HIS A C 1
ATOM 642 O O . HIS A 1 83 ? 5.917 -8.851 -18.133 1.00 69.19 83 HIS A O 1
ATOM 648 N N . GLU A 1 84 ? 4.763 -6.964 -17.772 1.00 73.50 84 GLU A N 1
ATOM 649 C CA . GLU A 1 84 ? 5.629 -6.459 -16.713 1.00 73.50 84 GLU A CA 1
ATOM 650 C C . GLU A 1 84 ? 5.186 -7.040 -15.362 1.00 73.50 84 GLU A C 1
ATOM 652 O O . GLU A 1 84 ? 4.005 -7.021 -14.994 1.00 73.50 84 GLU A O 1
ATOM 657 N N . ASN A 1 85 ? 6.131 -7.596 -14.604 1.00 80.19 85 ASN A N 1
ATOM 658 C CA . ASN A 1 85 ? 5.869 -8.051 -13.242 1.00 80.19 85 ASN A CA 1
ATOM 659 C C . ASN A 1 85 ? 6.335 -6.989 -12.226 1.00 80.19 85 ASN A C 1
ATOM 661 O O . ASN A 1 85 ? 7.154 -6.126 -12.543 1.00 80.19 85 ASN A O 1
ATOM 665 N N . MET A 1 86 ? 5.790 -7.028 -11.003 1.00 79.69 86 MET A N 1
ATOM 666 C CA . MET A 1 86 ? 6.099 -6.017 -9.979 1.00 79.69 86 MET A CA 1
ATOM 667 C C . MET A 1 86 ? 7.585 -5.984 -9.633 1.00 79.69 86 MET A C 1
ATOM 669 O O . MET A 1 86 ? 8.138 -4.903 -9.511 1.00 79.69 86 MET A O 1
ATOM 673 N N . SER A 1 87 ? 8.243 -7.142 -9.575 1.00 79.44 87 SER A N 1
ATOM 674 C CA . SER A 1 87 ? 9.678 -7.221 -9.286 1.00 79.44 87 SER A CA 1
ATOM 675 C C . SER A 1 87 ? 10.506 -6.462 -10.325 1.00 79.44 87 SER A C 1
ATOM 677 O O . SER A 1 87 ? 11.277 -5.579 -9.970 1.00 79.44 87 SER A O 1
ATOM 679 N N . THR A 1 88 ? 10.283 -6.735 -11.615 1.00 81.31 88 THR A N 1
ATOM 680 C CA . THR A 1 88 ? 10.997 -6.078 -12.720 1.00 81.31 88 THR A CA 1
ATOM 681 C C . THR A 1 88 ? 10.698 -4.585 -12.780 1.00 81.31 88 THR A C 1
ATOM 683 O O . THR A 1 88 ? 11.580 -3.787 -13.082 1.00 81.31 88 THR A O 1
ATOM 686 N N . HIS A 1 89 ? 9.464 -4.189 -12.458 1.00 85.69 89 HIS A N 1
ATOM 687 C CA . HIS A 1 89 ? 9.087 -2.783 -12.393 1.00 85.69 89 HIS A CA 1
ATOM 688 C C . HIS A 1 89 ? 9.820 -2.058 -11.254 1.00 85.69 89 HIS A C 1
ATOM 690 O O . HIS A 1 89 ? 10.370 -0.977 -11.461 1.00 85.69 89 HIS A O 1
ATOM 696 N N . MET A 1 90 ? 9.857 -2.659 -10.059 1.00 81.62 90 MET A N 1
ATOM 697 C CA . MET A 1 90 ? 10.553 -2.103 -8.895 1.00 81.62 90 MET A CA 1
ATOM 698 C C . MET A 1 90 ? 12.058 -1.960 -9.153 1.00 81.62 90 MET A C 1
ATOM 700 O O . MET A 1 90 ? 12.623 -0.898 -8.897 1.00 81.62 90 MET A O 1
ATOM 704 N N . GLU A 1 91 ? 12.692 -2.963 -9.759 1.00 82.88 91 GLU A N 1
ATOM 705 C CA . GLU A 1 91 ? 14.117 -2.908 -10.101 1.00 82.88 91 GLU A CA 1
ATOM 706 C C . GLU A 1 91 ? 14.421 -1.827 -11.148 1.00 82.88 91 GLU A C 1
ATOM 708 O O . GLU A 1 91 ? 15.354 -1.049 -10.972 1.00 82.88 91 GLU A O 1
ATOM 713 N N . HIS A 1 92 ? 13.621 -1.717 -12.213 1.00 81.19 92 HIS A N 1
ATOM 714 C CA . HIS A 1 92 ? 13.904 -0.783 -13.308 1.00 81.19 92 HIS A CA 1
ATOM 715 C C . HIS A 1 92 ? 13.478 0.667 -13.041 1.00 81.19 92 HIS A C 1
ATOM 717 O O . HIS A 1 92 ? 14.092 1.590 -13.574 1.00 81.19 92 HIS A O 1
ATOM 723 N N . LYS A 1 93 ? 12.391 0.893 -12.291 1.00 80.75 93 LYS A N 1
ATOM 724 C CA . LYS A 1 93 ? 11.828 2.239 -12.059 1.00 80.75 93 LYS A CA 1
ATOM 725 C C . LYS A 1 93 ? 12.163 2.810 -10.693 1.00 80.75 93 LYS A C 1
ATOM 727 O O . LYS A 1 93 ? 12.186 4.030 -10.541 1.00 80.75 93 LYS A O 1
ATOM 732 N N . HIS A 1 94 ? 12.378 1.943 -9.712 1.00 80.44 94 HIS A N 1
ATOM 733 C CA . HIS A 1 94 ? 12.623 2.334 -8.329 1.00 80.44 94 HIS A CA 1
ATOM 734 C C . HIS A 1 94 ? 14.010 1.922 -7.836 1.00 80.44 94 HIS A C 1
ATOM 736 O O . HIS A 1 94 ? 14.335 2.243 -6.697 1.00 80.44 94 HIS A O 1
ATOM 742 N N . PHE A 1 95 ? 14.813 1.251 -8.678 1.00 80.44 95 PHE A N 1
ATOM 743 C CA . PHE A 1 95 ? 16.153 0.754 -8.342 1.00 80.44 95 PHE A CA 1
ATOM 744 C C . PHE A 1 95 ? 16.167 -0.037 -7.027 1.00 80.44 95 PHE A C 1
ATOM 746 O O . PHE A 1 95 ? 17.116 0.021 -6.249 1.00 80.44 95 PHE A O 1
ATOM 753 N N . MET A 1 96 ? 15.078 -0.762 -6.762 1.00 81.44 96 MET A N 1
ATOM 754 C CA . MET A 1 96 ? 14.832 -1.426 -5.489 1.00 81.44 96 MET A CA 1
ATOM 755 C C . MET A 1 96 ? 14.269 -2.820 -5.740 1.00 81.44 96 MET A C 1
ATOM 757 O O . MET A 1 96 ? 13.312 -2.980 -6.494 1.00 81.44 96 MET A O 1
ATOM 761 N N . SER A 1 97 ? 14.854 -3.835 -5.104 1.00 82.75 97 SER A N 1
ATOM 762 C CA . SER A 1 97 ? 14.306 -5.191 -5.150 1.00 82.75 97 SER A CA 1
ATOM 763 C C . SER A 1 97 ? 13.049 -5.299 -4.281 1.00 82.75 97 SER A C 1
ATOM 765 O O . SER A 1 97 ? 12.846 -4.515 -3.349 1.00 82.75 97 SER A O 1
ATOM 767 N N . GLN A 1 98 ? 12.214 -6.303 -4.555 1.00 77.81 98 GLN A N 1
ATOM 768 C CA . GLN A 1 98 ? 11.008 -6.555 -3.761 1.00 77.81 98 GLN A CA 1
ATOM 769 C C . GLN A 1 98 ? 11.337 -6.798 -2.277 1.00 77.81 98 GLN A C 1
ATOM 771 O O . GLN A 1 98 ? 10.656 -6.267 -1.411 1.00 77.81 98 GLN A O 1
ATOM 776 N N . GLU A 1 99 ? 12.415 -7.527 -1.975 1.00 80.62 99 GLU A N 1
ATOM 777 C CA . GLU A 1 99 ? 12.839 -7.803 -0.593 1.00 80.62 99 GLU A CA 1
ATOM 778 C C . GLU A 1 99 ? 13.216 -6.524 0.167 1.00 80.62 99 GLU A C 1
ATOM 780 O O . GLU A 1 99 ? 12.852 -6.350 1.331 1.00 80.62 99 GLU A O 1
ATOM 785 N N . VAL A 1 100 ? 13.921 -5.604 -0.500 1.00 82.06 100 VAL A N 1
ATOM 786 C CA . VAL A 1 100 ? 14.273 -4.304 0.085 1.00 82.06 100 VAL A CA 1
ATOM 787 C C . VAL A 1 100 ? 13.013 -3.469 0.294 1.00 82.06 100 VAL A C 1
ATOM 789 O O . VAL A 1 100 ? 12.862 -2.864 1.354 1.00 82.06 100 VAL A O 1
ATOM 792 N N . TYR A 1 101 ? 12.084 -3.473 -0.665 1.00 82.50 101 TYR A N 1
ATOM 793 C CA . TYR A 1 101 ? 10.807 -2.777 -0.520 1.00 82.50 101 TYR A CA 1
ATOM 794 C C . TYR A 1 101 ? 9.996 -3.301 0.669 1.00 82.50 101 TYR A C 1
ATOM 796 O O . TYR A 1 101 ? 9.546 -2.502 1.486 1.00 82.50 101 TYR A O 1
ATOM 804 N N . ASP A 1 102 ? 9.864 -4.620 0.808 1.00 84.00 102 ASP A N 1
ATOM 805 C CA . ASP A 1 102 ? 9.120 -5.242 1.905 1.00 84.00 102 ASP A CA 1
ATOM 806 C C . ASP A 1 102 ? 9.757 -4.896 3.265 1.00 84.00 102 ASP A C 1
ATOM 808 O O . ASP A 1 102 ? 9.059 -4.585 4.234 1.00 84.00 102 ASP A O 1
ATOM 812 N N . HIS A 1 103 ? 11.093 -4.874 3.342 1.00 86.00 103 HIS A N 1
ATOM 813 C CA . HIS A 1 103 ? 11.807 -4.453 4.547 1.00 86.00 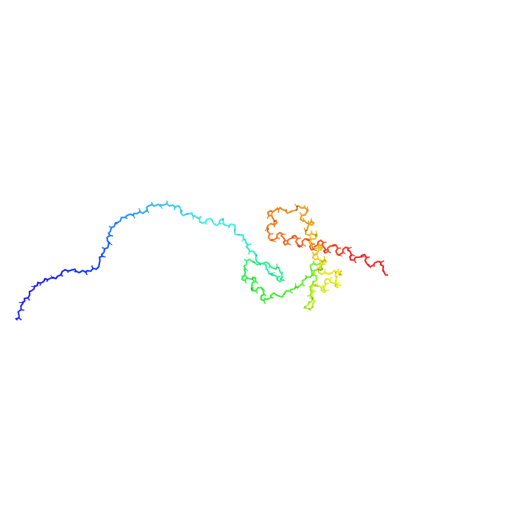103 HIS A CA 1
ATOM 814 C C . HIS A 1 103 ? 11.555 -2.976 4.889 1.00 86.00 103 HIS A C 1
ATOM 816 O O . HIS A 1 103 ? 11.236 -2.644 6.032 1.00 86.00 103 HIS A O 1
ATOM 822 N N . VAL A 1 104 ? 11.656 -2.085 3.900 1.00 86.12 104 VAL A N 1
ATOM 823 C CA . VAL A 1 104 ? 11.392 -0.650 4.074 1.00 86.12 104 VAL A CA 1
ATOM 824 C C . VAL A 1 104 ? 9.931 -0.408 4.464 1.00 86.12 104 VAL A C 1
ATOM 826 O O . VAL A 1 104 ? 9.663 0.405 5.347 1.00 86.12 104 VAL A O 1
ATOM 829 N N . GLN A 1 105 ? 8.989 -1.147 3.876 1.00 87.38 105 GLN A N 1
ATOM 830 C CA . GLN A 1 105 ? 7.571 -1.054 4.208 1.00 87.38 105 GLN A CA 1
ATOM 831 C C . GLN A 1 105 ? 7.289 -1.471 5.647 1.00 87.38 105 GLN A C 1
ATOM 833 O O . GLN A 1 105 ? 6.593 -0.746 6.355 1.00 87.38 105 GLN A O 1
ATOM 838 N N . ASN A 1 106 ? 7.876 -2.572 6.112 1.00 89.88 106 ASN A N 1
ATOM 839 C CA . ASN A 1 106 ? 7.741 -2.989 7.505 1.00 89.88 106 ASN A CA 1
ATOM 840 C C . ASN A 1 106 ? 8.302 -1.937 8.474 1.00 89.88 106 ASN A C 1
ATOM 842 O O . ASN A 1 106 ? 7.665 -1.640 9.483 1.00 89.88 106 ASN A O 1
ATOM 846 N N . ASN A 1 107 ? 9.434 -1.310 8.140 1.00 88.69 107 ASN A N 1
ATOM 847 C CA . ASN A 1 107 ? 10.007 -0.239 8.957 1.00 88.69 107 ASN A CA 1
ATOM 848 C C . ASN A 1 107 ? 9.083 0.992 9.038 1.00 88.69 107 ASN A C 1
ATOM 850 O O . ASN A 1 107 ? 8.929 1.571 10.115 1.00 88.69 107 ASN A O 1
ATOM 854 N N . GLU A 1 108 ? 8.436 1.390 7.936 1.00 89.56 108 GLU A N 1
ATOM 855 C CA . GLU A 1 108 ? 7.464 2.496 7.956 1.00 89.56 108 GLU A CA 1
ATOM 856 C C . GLU A 1 108 ? 6.180 2.138 8.707 1.00 89.56 108 GLU A C 1
ATOM 858 O O . GLU A 1 108 ? 5.650 2.973 9.439 1.00 89.56 108 GLU A O 1
ATOM 863 N N . VAL A 1 109 ? 5.695 0.900 8.576 1.00 91.12 109 VAL A N 1
ATOM 864 C CA . VAL A 1 109 ? 4.558 0.404 9.363 1.00 91.12 109 VAL A CA 1
ATOM 865 C C . VAL A 1 109 ? 4.889 0.457 10.855 1.00 91.12 109 VAL A C 1
ATOM 867 O O . VAL A 1 109 ? 4.096 0.973 11.641 1.00 91.12 109 VAL A O 1
ATOM 870 N N . GLU A 1 110 ? 6.075 0.003 11.266 1.00 90.81 110 GLU A N 1
ATOM 871 C CA . GLU A 1 110 ? 6.519 0.139 12.655 1.00 90.81 110 GLU A CA 1
ATOM 872 C C . GLU A 1 110 ? 6.600 1.602 13.103 1.00 90.81 110 GLU A C 1
ATOM 874 O O . GLU A 1 110 ? 6.206 1.919 14.227 1.00 90.81 110 GLU A O 1
ATOM 879 N N . ALA A 1 111 ? 7.090 2.502 12.247 1.00 89.81 111 ALA A N 1
ATOM 880 C CA . ALA A 1 111 ? 7.150 3.927 12.555 1.00 89.81 111 ALA A CA 1
ATOM 881 C C . ALA A 1 111 ? 5.747 4.512 12.788 1.00 89.81 111 ALA A C 1
ATOM 883 O O . ALA A 1 111 ? 5.535 5.205 13.783 1.00 89.81 111 ALA A O 1
ATOM 884 N N . LEU A 1 112 ? 4.775 4.168 11.937 1.00 89.94 112 LEU A N 1
ATOM 885 C CA . LEU A 1 112 ? 3.371 4.565 12.088 1.00 89.94 112 LEU A CA 1
ATOM 886 C C . LEU A 1 112 ? 2.748 4.050 13.383 1.00 89.94 112 LEU A C 1
ATOM 888 O O . LEU A 1 112 ? 2.051 4.788 14.078 1.00 89.94 112 LEU A O 1
ATOM 892 N N . LEU A 1 113 ? 3.028 2.798 13.742 1.00 89.12 113 LEU A N 1
ATOM 893 C CA . LEU A 1 113 ? 2.545 2.218 14.993 1.00 89.12 113 LEU A CA 1
ATOM 894 C C . LEU A 1 113 ? 3.147 2.928 16.216 1.00 89.12 113 LEU A C 1
ATOM 896 O O . LEU A 1 113 ? 2.450 3.135 17.210 1.00 89.12 113 LEU A O 1
ATOM 900 N N . ARG A 1 114 ? 4.413 3.360 16.143 1.00 90.62 114 ARG A N 1
ATOM 901 C CA . ARG A 1 114 ? 5.080 4.118 17.220 1.00 90.62 114 ARG A CA 1
ATOM 902 C C . ARG A 1 114 ? 4.552 5.541 17.387 1.00 90.62 114 ARG A C 1
ATOM 904 O O . ARG A 1 114 ? 4.653 6.078 18.486 1.00 90.62 114 ARG A O 1
ATOM 911 N N . GLU A 1 115 ? 3.970 6.145 16.350 1.00 89.44 115 GLU A N 1
ATOM 912 C CA . GLU A 1 115 ? 3.328 7.466 16.454 1.00 89.44 115 GLU A CA 1
ATOM 913 C C . GLU A 1 115 ? 2.096 7.456 17.373 1.00 89.44 115 GLU A C 1
ATOM 915 O O . GLU A 1 115 ? 1.628 8.519 17.776 1.00 89.44 115 GLU A O 1
ATOM 920 N N . GLY A 1 116 ? 1.572 6.274 17.728 1.00 81.50 116 GLY A N 1
ATOM 921 C CA . GLY 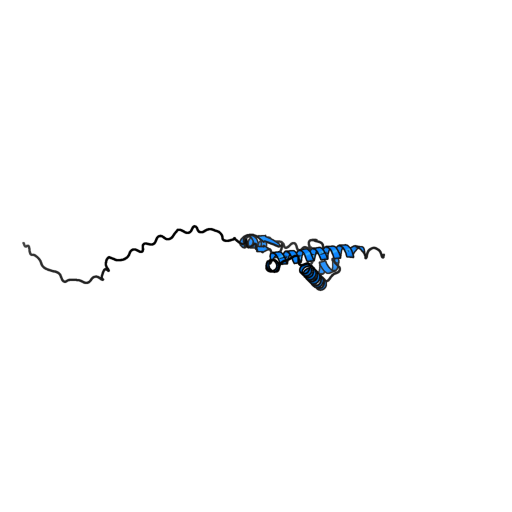A 1 116 ? 0.487 6.140 18.703 1.00 81.50 116 GLY A CA 1
ATOM 922 C C . GLY A 1 116 ? -0.854 6.696 18.218 1.00 81.50 116 GLY A C 1
ATOM 923 O O . GLY A 1 116 ? -1.731 6.973 19.031 1.00 81.50 116 GLY A O 1
ATOM 924 N N . LYS A 1 117 ? -1.018 6.863 16.900 1.00 87.00 117 LYS A N 1
ATOM 925 C CA . LYS A 1 117 ? -2.247 7.367 16.264 1.00 87.00 117 LYS A CA 1
ATOM 926 C C . LYS A 1 117 ? -3.423 6.391 16.333 1.00 87.00 117 LYS A C 1
ATOM 928 O O . LYS A 1 117 ? -4.557 6.814 16.149 1.00 87.00 117 LYS A O 1
ATOM 933 N N . PHE A 1 118 ? -3.148 5.112 16.580 1.00 86.12 118 PHE A N 1
ATOM 934 C CA . PHE A 1 118 ? -4.141 4.044 16.592 1.00 86.12 118 PHE A CA 1
ATOM 935 C C . PHE A 1 118 ? -4.247 3.440 17.989 1.00 86.12 118 PHE A C 1
ATOM 937 O O . PHE A 1 118 ? -3.248 3.066 18.608 1.00 86.12 118 PHE A O 1
ATOM 944 N N . SER A 1 119 ? -5.472 3.315 18.481 1.00 87.44 119 SER A N 1
ATOM 945 C CA . SER A 1 119 ? -5.778 2.583 19.703 1.00 87.44 119 SER A CA 1
ATOM 946 C C . SER A 1 119 ? -5.677 1.070 19.486 1.00 87.44 119 SER A C 1
ATOM 948 O O . SER A 1 119 ? -5.812 0.552 18.376 1.00 87.44 119 SER A O 1
ATOM 950 N N . GLN A 1 120 ? -5.506 0.319 20.575 1.00 83.50 120 GLN A N 1
ATOM 951 C CA . GLN A 1 120 ? -5.438 -1.143 20.509 1.00 83.50 120 GLN A CA 1
ATOM 952 C C . GLN A 1 120 ? -6.722 -1.774 19.945 1.00 83.50 120 GLN A C 1
ATOM 954 O O . GLN A 1 120 ? -6.649 -2.806 19.286 1.00 83.50 120 GLN A O 1
ATOM 959 N N . ALA A 1 121 ? -7.886 -1.152 20.169 1.00 83.69 121 ALA A N 1
ATOM 960 C CA . ALA A 1 121 ? -9.152 -1.607 19.601 1.00 83.69 121 ALA A CA 1
ATOM 961 C C . ALA A 1 121 ? -9.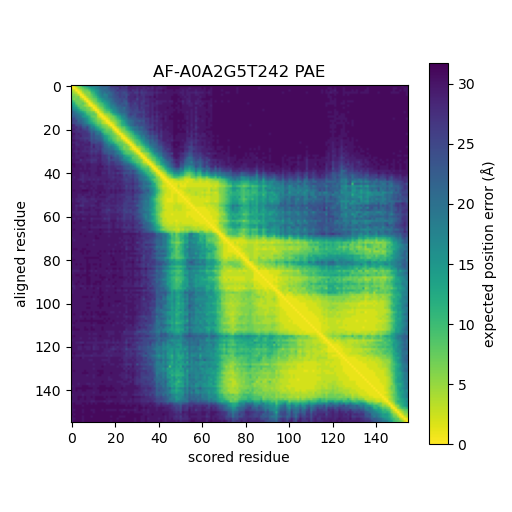185 -1.419 18.075 1.00 83.69 121 ALA A C 1
ATOM 963 O O . ALA A 1 121 ? -9.594 -2.328 17.356 1.00 83.69 121 ALA A O 1
ATOM 964 N N . GLU A 1 122 ? -8.695 -0.286 17.570 1.00 84.88 122 GLU A N 1
ATOM 965 C CA . GLU A 1 122 ? -8.628 -0.000 16.131 1.00 84.88 122 GLU A CA 1
ATOM 966 C C . GLU A 1 122 ? -7.678 -0.952 15.404 1.00 84.88 122 GLU A C 1
ATOM 968 O O . GLU A 1 122 ? -8.022 -1.453 14.339 1.00 84.88 122 GLU A O 1
ATOM 973 N N . LEU A 1 123 ? -6.542 -1.304 16.011 1.00 86.75 123 LEU A N 1
ATOM 974 C CA . LEU A 1 123 ? -5.595 -2.271 15.441 1.00 86.75 123 LEU A CA 1
ATOM 975 C C . LEU A 1 123 ? -6.157 -3.697 15.308 1.00 86.75 123 LEU A C 1
ATOM 977 O O . LEU A 1 123 ? -5.544 -4.537 14.654 1.00 86.75 123 LEU A O 1
ATOM 981 N N . THR A 1 124 ? -7.314 -4.010 15.897 1.00 85.06 124 THR A N 1
ATOM 982 C CA . THR A 1 124 ? -7.993 -5.294 15.639 1.00 85.06 124 THR A CA 1
ATOM 983 C C . THR A 1 124 ? -8.819 -5.278 14.353 1.00 85.06 124 THR A C 1
ATOM 985 O O . THR A 1 124 ? -9.202 -6.336 13.853 1.00 85.06 124 THR A O 1
ATOM 988 N N . LEU A 1 125 ? -9.088 -4.093 13.799 1.00 80.38 125 LEU A N 1
ATOM 989 C CA . LEU A 1 125 ? -9.915 -3.925 12.616 1.00 80.38 125 LEU A CA 1
ATOM 990 C C . LEU A 1 125 ? -9.055 -4.093 11.353 1.00 80.38 125 LEU A C 1
ATOM 992 O O . LEU A 1 125 ? -8.109 -3.329 11.151 1.00 80.38 125 LEU A O 1
ATOM 996 N N . PRO A 1 126 ? -9.399 -5.021 10.437 1.00 81.81 126 PRO A N 1
ATOM 997 C CA . PRO A 1 126 ? -8.652 -5.204 9.191 1.00 81.81 126 PRO A CA 1
ATOM 998 C C . PRO A 1 126 ? -8.548 -3.925 8.354 1.00 81.81 126 PRO A C 1
ATOM 1000 O O . PRO A 1 126 ? -7.529 -3.685 7.716 1.00 81.81 126 PRO A O 1
ATOM 1003 N N . ILE A 1 127 ? -9.584 -3.079 8.386 1.00 81.19 127 ILE A N 1
ATOM 1004 C CA . ILE A 1 127 ? -9.606 -1.806 7.656 1.00 81.19 127 ILE A CA 1
ATOM 1005 C C . ILE A 1 127 ? -8.509 -0.843 8.120 1.00 81.19 127 ILE A C 1
ATOM 1007 O O . ILE A 1 127 ? -7.914 -0.159 7.295 1.00 81.19 127 ILE A O 1
ATOM 1011 N N . VAL A 1 128 ? -8.192 -0.841 9.415 1.0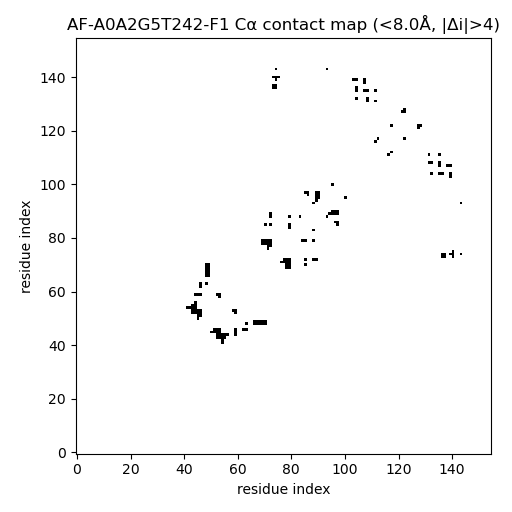0 83.25 128 VAL A N 1
ATOM 1012 C CA . VAL A 1 128 ? -7.152 0.017 9.990 1.00 83.25 128 VAL A CA 1
ATOM 1013 C C . VAL A 1 128 ? -5.773 -0.485 9.576 1.00 83.25 128 VAL A C 1
ATOM 1015 O O . VAL A 1 128 ? -4.923 0.309 9.191 1.00 83.25 128 VAL A O 1
ATOM 1018 N N . TRP A 1 129 ? -5.561 -1.803 9.540 1.00 86.06 129 TRP A N 1
ATOM 1019 C CA . TRP A 1 129 ? -4.327 -2.370 8.988 1.00 86.06 129 TRP A CA 1
ATOM 1020 C C . TRP A 1 129 ? -4.110 -1.993 7.525 1.00 86.06 129 TRP A C 1
ATOM 1022 O O . TRP A 1 129 ? -2.990 -1.657 7.148 1.00 86.06 129 TRP A O 1
ATOM 1032 N N . PHE A 1 130 ? -5.167 -2.001 6.707 1.00 83.12 130 PHE A N 1
ATOM 1033 C CA . PHE A 1 130 ? -5.059 -1.534 5.325 1.00 83.12 130 PHE A CA 1
ATOM 1034 C C . PHE A 1 130 ? -4.658 -0.061 5.252 1.00 83.12 130 PHE A C 1
ATOM 1036 O O . PHE A 1 130 ? -3.737 0.263 4.509 1.00 83.12 130 PHE A O 1
ATOM 1043 N N . GLN A 1 131 ? -5.276 0.800 6.063 1.00 85.81 131 GLN A N 1
ATOM 1044 C CA . GLN A 1 131 ? -4.923 2.221 6.128 1.00 85.81 131 GLN A CA 1
ATOM 1045 C C . GLN A 1 131 ? -3.458 2.434 6.526 1.00 85.81 131 GLN A C 1
ATOM 1047 O O . GLN A 1 131 ? -2.771 3.238 5.907 1.00 85.81 131 GLN A O 1
ATOM 1052 N N . ILE A 1 132 ? -2.955 1.678 7.506 1.00 88.31 132 ILE A N 1
ATOM 1053 C CA . ILE A 1 132 ? -1.554 1.759 7.945 1.00 88.31 132 ILE A CA 1
ATOM 1054 C C . ILE A 1 132 ? -0.602 1.352 6.816 1.00 88.31 132 ILE A C 1
ATOM 1056 O O . ILE A 1 132 ? 0.401 2.020 6.579 1.00 88.31 132 ILE A O 1
ATOM 1060 N N . VAL A 1 133 ? -0.904 0.261 6.108 1.00 87.56 133 VAL A N 1
ATOM 1061 C CA . VAL A 1 133 ? -0.070 -0.216 4.995 1.00 87.56 133 VAL A CA 1
ATOM 1062 C C . VAL A 1 133 ? -0.088 0.769 3.819 1.00 87.56 133 VAL A C 1
ATOM 1064 O O . VAL A 1 133 ? 0.953 0.978 3.194 1.00 87.56 133 VAL A O 1
ATOM 1067 N N . GLU A 1 134 ? -1.233 1.390 3.530 1.00 85.38 134 GLU A N 1
ATOM 1068 C CA . GLU A 1 134 ? -1.355 2.430 2.501 1.00 85.38 134 GLU A CA 1
ATOM 1069 C C . GLU A 1 134 ? -0.595 3.708 2.891 1.00 85.38 134 GLU A C 1
ATOM 1071 O O . GLU A 1 134 ? 0.216 4.186 2.099 1.00 85.38 134 GLU A O 1
ATOM 1076 N N . GLU A 1 135 ? -0.747 4.206 4.125 1.00 88.88 135 GLU A N 1
ATOM 1077 C CA . GLU A 1 135 ? 0.010 5.373 4.614 1.00 88.88 135 GLU A CA 1
ATOM 1078 C C . GLU A 1 135 ? 1.524 5.092 4.605 1.00 88.88 135 GLU A C 1
ATOM 1080 O O . GLU A 1 135 ? 2.323 5.950 4.222 1.00 88.88 135 GLU A O 1
ATOM 1085 N N . ALA A 1 136 ? 1.942 3.872 4.963 1.00 87.75 136 ALA A N 1
ATOM 1086 C CA . ALA A 1 136 ? 3.339 3.457 4.863 1.00 87.75 136 ALA A CA 1
ATOM 1087 C C . ALA A 1 136 ? 3.830 3.514 3.410 1.00 87.75 136 ALA A C 1
ATOM 1089 O O . ALA A 1 136 ? 4.882 4.091 3.140 1.00 87.75 136 ALA A O 1
ATOM 1090 N N . ALA A 1 137 ? 3.066 2.968 2.460 1.00 84.38 137 ALA A N 1
ATOM 1091 C CA . ALA A 1 137 ? 3.425 2.998 1.045 1.00 84.38 137 ALA A CA 1
ATOM 1092 C C . ALA A 1 137 ? 3.547 4.435 0.505 1.00 84.38 137 ALA A C 1
ATOM 1094 O O . ALA A 1 137 ? 4.495 4.730 -0.228 1.00 84.38 137 ALA A O 1
ATOM 1095 N N . GLU A 1 138 ? 2.657 5.343 0.912 1.00 86.50 138 GLU A N 1
ATOM 1096 C CA . GLU A 1 138 ? 2.724 6.763 0.550 1.00 86.50 138 GLU A CA 1
ATOM 1097 C C . GLU A 1 138 ? 3.991 7.440 1.088 1.00 86.50 138 GLU A C 1
ATOM 1099 O O . GLU A 1 138 ? 4.688 8.130 0.339 1.00 86.50 138 GLU A O 1
ATOM 1104 N N . ARG A 1 139 ? 4.363 7.185 2.350 1.00 87.88 139 ARG A N 1
ATOM 1105 C CA . ARG A 1 139 ? 5.610 7.712 2.934 1.00 87.88 139 ARG A CA 1
ATOM 1106 C C . ARG A 1 139 ? 6.850 7.224 2.192 1.00 87.88 139 ARG A C 1
ATOM 1108 O O . ARG A 1 139 ? 7.774 8.006 1.960 1.00 87.88 139 ARG A O 1
ATOM 1115 N N . ILE A 1 140 ? 6.877 5.957 1.779 1.00 85.19 140 ILE A N 1
ATOM 1116 C CA . ILE A 1 140 ? 7.978 5.414 0.968 1.00 85.19 140 ILE A CA 1
ATOM 1117 C C . ILE A 1 140 ? 7.993 6.083 -0.403 1.00 85.19 140 ILE A C 1
ATOM 1119 O O . ILE A 1 140 ? 9.053 6.507 -0.856 1.00 85.19 140 ILE A O 1
ATOM 1123 N N . ALA A 1 141 ? 6.835 6.233 -1.050 1.00 83.56 141 ALA A N 1
ATOM 1124 C CA . ALA A 1 141 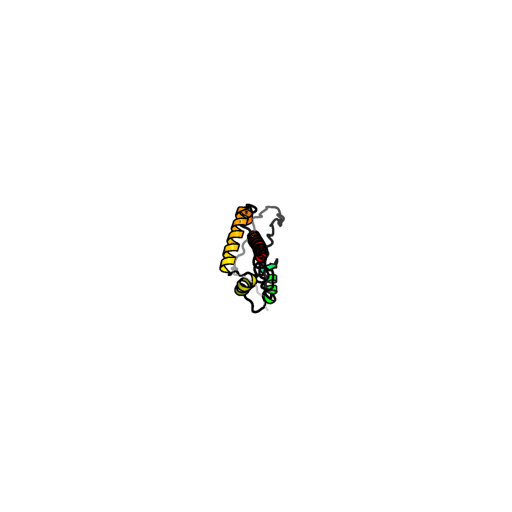? 6.725 6.906 -2.339 1.00 83.56 141 ALA A CA 1
ATOM 1125 C C . ALA A 1 141 ? 7.254 8.347 -2.272 1.00 83.56 141 ALA A C 1
ATOM 1127 O O . ALA A 1 141 ? 7.975 8.785 -3.171 1.00 83.56 141 ALA A O 1
ATOM 1128 N N . GLU A 1 142 ? 6.956 9.079 -1.197 1.00 83.81 142 GLU A N 1
ATOM 1129 C CA . GLU A 1 142 ? 7.532 10.402 -0.961 1.00 83.81 142 GLU A CA 1
ATOM 1130 C C . GLU A 1 142 ? 9.050 10.368 -0.780 1.00 83.81 142 GLU A C 1
ATOM 1132 O O . GLU A 1 142 ? 9.742 11.206 -1.359 1.00 83.81 142 GLU A O 1
ATOM 1137 N N . LYS A 1 143 ? 9.586 9.418 -0.003 1.00 81.38 143 LYS A N 1
ATOM 1138 C CA . LYS A 1 143 ? 11.038 9.266 0.193 1.00 81.38 143 LYS A CA 1
ATOM 1139 C C . LYS A 1 143 ? 11.746 8.933 -1.117 1.00 81.38 143 LYS A C 1
ATOM 1141 O O . LYS A 1 143 ? 12.736 9.572 -1.451 1.00 81.38 143 LYS A O 1
ATOM 1146 N N . VAL A 1 144 ? 11.198 8.010 -1.904 1.00 76.94 144 VAL A N 1
ATOM 1147 C CA . VAL A 1 144 ? 11.725 7.644 -3.227 1.00 76.94 144 VAL A CA 1
ATOM 1148 C C . VAL A 1 144 ? 11.705 8.853 -4.166 1.00 76.94 144 VAL A C 1
ATOM 1150 O O . VAL A 1 144 ? 12.723 9.158 -4.780 1.00 76.94 144 VAL A O 1
ATOM 1153 N N . LYS A 1 145 ? 10.603 9.615 -4.218 1.00 73.94 145 LYS A N 1
ATOM 1154 C CA . LYS A 1 145 ? 10.525 10.867 -4.999 1.00 73.94 145 LYS A CA 1
ATOM 1155 C C . LYS A 1 145 ? 11.540 11.920 -4.550 1.00 73.94 145 LYS A C 1
ATOM 1157 O O . LYS A 1 145 ? 12.032 12.658 -5.397 1.00 73.94 145 LYS A O 1
ATOM 1162 N N . LYS A 1 146 ? 11.825 12.015 -3.247 1.00 70.50 146 LYS A N 1
ATOM 1163 C CA . LYS A 1 146 ? 12.804 12.956 -2.674 1.00 70.50 146 LYS A CA 1
ATOM 1164 C C . LYS A 1 146 ? 14.255 12.522 -2.899 1.00 70.50 146 LYS A C 1
ATOM 1166 O O . LYS A 1 146 ? 15.100 13.399 -2.994 1.00 70.50 146 LYS A O 1
ATOM 1171 N N . ASN A 1 147 ? 14.523 11.222 -3.029 1.00 60.47 147 ASN A N 1
ATOM 1172 C CA . ASN A 1 147 ? 15.861 10.679 -3.297 1.00 60.47 147 ASN A CA 1
ATOM 1173 C C . ASN A 1 147 ? 16.199 10.634 -4.804 1.00 60.47 147 ASN A C 1
ATOM 1175 O O . ASN A 1 147 ? 17.361 10.727 -5.180 1.00 60.47 147 ASN A O 1
ATOM 1179 N N . LEU A 1 148 ? 15.192 10.558 -5.682 1.00 51.38 148 LEU A N 1
ATOM 1180 C CA . LEU A 1 148 ? 15.348 10.587 -7.147 1.00 51.38 148 LEU A CA 1
ATOM 1181 C C . LEU A 1 148 ? 16.039 11.839 -7.757 1.00 51.38 148 LEU A C 1
ATOM 1183 O O . LEU A 1 148 ? 16.595 11.696 -8.844 1.00 51.38 148 LEU A O 1
ATOM 1187 N N . PRO A 1 149 ? 16.060 13.050 -7.156 1.00 47.28 149 PRO A N 1
ATOM 1188 C CA . PRO A 1 149 ? 16.762 14.197 -7.737 1.00 47.28 149 PRO A CA 1
ATOM 1189 C C . PRO A 1 149 ? 18.264 14.269 -7.417 1.00 47.28 149 PRO A C 1
ATOM 1191 O O . PRO A 1 149 ? 18.936 15.121 -8.000 1.00 47.28 149 PRO A O 1
ATOM 1194 N N . GLU A 1 150 ? 18.814 13.454 -6.507 1.00 46.38 150 GLU A N 1
ATOM 1195 C CA . GLU A 1 150 ? 20.224 13.608 -6.099 1.00 46.38 150 GLU A CA 1
ATOM 1196 C C . GLU A 1 150 ? 21.234 12.955 -7.059 1.00 46.38 150 GLU A C 1
ATOM 1198 O O . GLU A 1 150 ? 22.388 13.378 -7.092 1.00 46.38 150 GLU A O 1
ATOM 1203 N N . GLU A 1 151 ? 20.813 12.042 -7.939 1.00 41.91 151 GLU A N 1
ATOM 1204 C CA . GLU A 1 151 ? 21.714 11.416 -8.925 1.00 41.91 151 GLU A CA 1
ATOM 1205 C C . GLU A 1 151 ? 21.832 12.176 -10.264 1.00 41.91 151 GLU A C 1
ATOM 1207 O O . GLU A 1 151 ? 22.646 11.812 -11.107 1.00 41.91 151 GLU A O 1
ATOM 1212 N N . VAL A 1 152 ? 21.095 13.278 -10.474 1.00 39.88 152 VAL A N 1
ATOM 1213 C CA . VAL A 1 152 ? 21.096 14.024 -11.761 1.00 39.88 152 VAL A CA 1
ATOM 1214 C C . VAL A 1 152 ? 21.971 15.293 -11.732 1.00 39.88 152 VAL A C 1
ATOM 1216 O O . VAL A 1 152 ? 21.941 16.100 -12.656 1.00 39.88 152 VAL A O 1
ATOM 1219 N N . LYS A 1 153 ? 22.790 15.503 -10.692 1.00 33.56 153 LYS A N 1
ATOM 1220 C CA . LYS A 1 153 ? 23.751 16.631 -10.640 1.00 33.56 153 LYS A CA 1
ATOM 1221 C C . LYS A 1 153 ? 25.220 16.244 -10.794 1.00 33.56 153 LYS A C 1
ATOM 1223 O O . LYS A 1 153 ? 26.084 17.093 -10.587 1.00 33.56 153 LYS A O 1
ATOM 1228 N N . VAL A 1 154 ? 25.515 15.009 -11.189 1.00 36.31 154 VAL A N 1
ATOM 1229 C CA . VAL A 1 154 ? 26.890 14.589 -11.489 1.00 36.31 154 VAL A CA 1
ATOM 1230 C C . VAL A 1 154 ? 26.926 13.800 -12.794 1.00 36.31 154 VAL A C 1
ATOM 1232 O O . VAL A 1 154 ? 27.212 12.613 -12.776 1.00 36.31 154 VAL A O 1
ATOM 1235 N N . LEU A 1 155 ? 26.623 14.463 -13.912 1.00 33.72 155 LEU A N 1
ATOM 1236 C CA . LEU A 1 155 ? 27.189 14.180 -15.237 1.00 33.72 155 LEU A CA 1
ATOM 1237 C C . LEU A 1 155 ? 27.198 15.472 -16.062 1.00 33.72 155 LEU A C 1
ATOM 1239 O O . LEU A 1 155 ? 26.137 16.133 -16.127 1.00 33.72 155 LEU A O 1
#

Foldseek 3Di:
DDDDDDDDDDDDDDDDDDDDDDDDDDDDDDPPDPPPPPPPPQPWDAQPQDGDTDSDPVVSVVCNVVDPRQDAALQPRDGADPPDDNQNCCCPPQVDGPVRVVVQLVVQLVVVVVVVPDDPVRVVDVVSVVVSSSVSSVVVSVVSVVVVVPVPPPD

pLDDT: mean 70.17, std 17.92, range [33.56, 91.12]

Solvent-accessible surface area (backbone atoms only — not comparable to full-atom values): 10137 Å² total; per-residue (Å²): 140,85,91,85,83,90,84,87,83,86,80,86,85,76,87,82,85,85,85,84,86,83,86,81,88,85,74,95,71,79,85,69,73,82,72,82,79,63,84,76,72,78,65,62,39,64,33,89,61,75,64,50,74,22,81,42,68,68,58,37,53,60,44,58,78,70,56,73,58,67,50,53,42,78,61,76,66,45,69,54,52,99,85,55,51,71,54,62,46,31,40,74,76,64,74,34,51,59,70,58,49,54,53,53,42,52,52,38,38,52,51,54,60,70,69,61,83,65,53,78,74,50,70,71,36,70,69,48,53,51,51,45,53,50,54,22,39,49,54,50,26,52,50,52,63,66,54,64,64,72,74,75,79,77,127

Mean predicted aligned error: 18.72 Å